Protein AF-A0A537HPZ4-F1 (afdb_monomer_lite)

Foldseek 3Di:
DDPPVNVVVVVVVVVVVLVVLVVLLVVCVVDPLVVSLVVVVVVVVVVCCVVCVVVPPPDVVCVVDPVSVVVVVVVSVVSSVLSVVSVV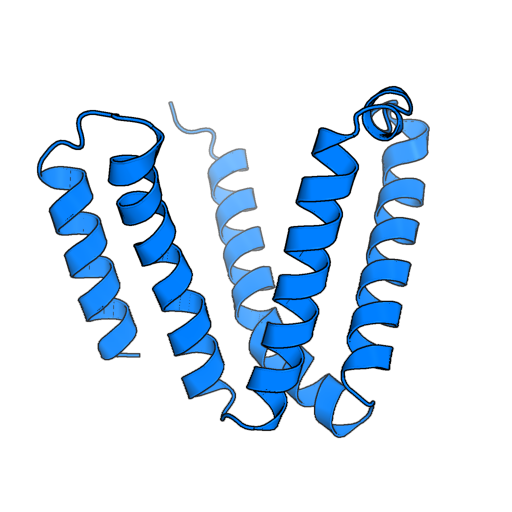DPSLVSSLVVLVVVLVVVVVCVVPVVPPDDPVVVVVSVVSNVVSVVD

pLDDT: mean 76.32, std 9.38, range [44.81, 89.31]

Sequence (135 aa):
MVDRRGLAATMLAGLLFGTSVPVIKLGLSLVPPNTFVTLRFLFASALIVFLLQGRGWVQRDLFRSRKIWIIGFINAFGYVLQFQGQLITSSSNAALIISTAALMIPVLSLAYVHEKMGMRKITGVLLGFIGITLL

Secondary structure (DSSP, 8-state):
---HHHHHHHHHHHHHHHHHHHHHHHHHTTS-HHHHHHHHHHHHHHHHHHHHGGGT---GGGGG-HHHHHHHHHHHHHHHHHHHHHHHS-HHHHHHHHHHHHHHHHHHHHHHH-----HHHHHHHHHHHHHHHT-

Structure (mmCIF, N/CA/C/O backbone):
data_AF-A0A537HPZ4-F1
#
_entry.id   AF-A0A537HPZ4-F1
#
loop_
_atom_site.group_PDB
_atom_site.id
_atom_site.type_symbol
_atom_site.label_atom_id
_atom_site.label_alt_id
_atom_site.label_comp_id
_atom_site.label_asym_id
_atom_site.label_entity_id
_atom_site.label_seq_id
_atom_site.pdbx_PDB_ins_code
_atom_site.Cartn_x
_atom_site.Cartn_y
_atom_site.Cartn_z
_atom_site.occupancy
_atom_site.B_iso_or_equiv
_atom_site.auth_seq_id
_atom_site.auth_comp_id
_atom_site.auth_asym_id
_atom_site.auth_atom_id
_atom_site.pdbx_PDB_model_num
ATOM 1 N N . MET A 1 1 ? -12.696 -11.797 23.749 1.00 44.81 1 MET A N 1
ATOM 2 C CA . MET A 1 1 ? -12.342 -13.151 23.270 1.00 44.81 1 MET A CA 1
ATOM 3 C C . MET A 1 1 ? -11.972 -13.030 21.802 1.00 44.81 1 MET A C 1
ATOM 5 O O . MET A 1 1 ? -12.798 -12.558 21.037 1.00 44.81 1 MET A O 1
ATOM 9 N N . VAL A 1 2 ? -10.724 -13.320 21.429 1.00 53.94 2 VAL A N 1
ATOM 10 C CA . VAL A 1 2 ? -10.270 -13.215 20.031 1.00 53.94 2 VAL A CA 1
ATOM 11 C C . VAL A 1 2 ? -10.859 -14.394 19.253 1.00 53.94 2 VAL A C 1
ATOM 13 O O . VAL A 1 2 ? -10.614 -15.544 19.612 1.00 53.94 2 VAL A O 1
ATOM 16 N N . ASP A 1 3 ? -11.674 -14.118 18.234 1.00 74.44 3 ASP A N 1
ATOM 17 C CA . ASP A 1 3 ? -12.297 -15.148 17.400 1.00 74.44 3 ASP A CA 1
ATOM 18 C C . ASP A 1 3 ? -11.212 -15.905 16.608 1.00 74.44 3 ASP A C 1
ATOM 20 O O . ASP A 1 3 ? -10.434 -15.303 15.860 1.00 74.44 3 ASP A O 1
ATOM 24 N N . ARG A 1 4 ? -11.141 -17.236 16.771 1.00 74.12 4 ARG A N 1
ATOM 25 C CA . ARG A 1 4 ? -10.148 -18.103 16.105 1.00 74.12 4 ARG A CA 1
ATOM 26 C C . ARG A 1 4 ? -10.206 -17.973 14.579 1.00 74.12 4 ARG A C 1
ATOM 28 O O . ARG A 1 4 ? -9.177 -18.106 13.920 1.00 74.12 4 ARG A O 1
ATOM 35 N N . ARG A 1 5 ? -11.384 -17.661 14.022 1.00 75.56 5 ARG A N 1
ATOM 36 C CA . ARG A 1 5 ? -11.569 -17.408 12.582 1.00 75.56 5 ARG A CA 1
ATOM 37 C C . ARG A 1 5 ? -10.894 -16.112 12.135 1.00 75.56 5 ARG A C 1
ATOM 39 O O . ARG A 1 5 ? -10.276 -16.086 11.074 1.00 75.56 5 ARG A O 1
ATOM 46 N N . GLY A 1 6 ? -10.954 -15.066 12.962 1.00 77.38 6 GLY A N 1
ATOM 47 C CA . GLY A 1 6 ? -10.281 -13.792 12.701 1.00 77.38 6 GLY A CA 1
ATOM 48 C C . GLY A 1 6 ? -8.758 -13.922 12.743 1.00 77.38 6 GLY A C 1
ATOM 49 O O . GLY A 1 6 ? -8.067 -13.382 11.880 1.00 77.38 6 GLY A O 1
ATOM 50 N N . LEU A 1 7 ? -8.235 -14.707 13.690 1.00 79.19 7 LEU A N 1
ATOM 51 C CA . LEU A 1 7 ? -6.805 -15.030 13.777 1.00 79.19 7 LEU A CA 1
ATOM 52 C C . LEU A 1 7 ? -6.305 -15.739 12.511 1.00 79.19 7 LEU A C 1
ATOM 54 O O . LEU A 1 7 ? -5.349 -15.277 11.891 1.00 79.19 7 LEU A O 1
ATOM 58 N N . ALA A 1 8 ? -6.994 -16.799 12.078 1.00 81.00 8 ALA A N 1
ATOM 59 C CA . ALA A 1 8 ? -6.631 -17.539 10.869 1.00 81.00 8 ALA A CA 1
ATOM 60 C C . ALA A 1 8 ? -6.689 -16.663 9.605 1.00 81.00 8 ALA A C 1
ATOM 62 O O . ALA A 1 8 ? -5.763 -16.685 8.795 1.00 81.00 8 ALA A O 1
ATOM 63 N N . ALA A 1 9 ? -7.735 -15.842 9.460 1.00 81.44 9 ALA A N 1
ATOM 64 C CA . ALA A 1 9 ? -7.865 -14.913 8.338 1.00 81.44 9 ALA A CA 1
ATOM 65 C C . ALA A 1 9 ? -6.722 -13.885 8.297 1.00 81.44 9 ALA A C 1
ATOM 67 O O . ALA A 1 9 ? -6.192 -13.590 7.228 1.00 81.44 9 ALA A O 1
ATOM 68 N N . THR A 1 10 ? -6.302 -13.381 9.460 1.00 80.06 10 THR A N 1
ATOM 69 C CA . THR A 1 10 ? -5.210 -12.403 9.561 1.00 80.06 10 THR A CA 1
ATOM 70 C C . THR A 1 10 ? -3.857 -13.037 9.231 1.00 80.06 10 THR A C 1
ATOM 72 O O . THR A 1 10 ? -3.051 -12.433 8.528 1.00 80.06 10 THR A O 1
ATOM 75 N N . MET A 1 11 ? -3.617 -14.278 9.671 1.00 80.31 11 MET A N 1
ATOM 76 C CA . MET A 1 11 ? -2.400 -15.023 9.324 1.00 80.31 11 MET A CA 1
ATOM 77 C C . MET A 1 11 ? -2.318 -15.303 7.819 1.00 80.31 11 MET A C 1
ATOM 79 O O . MET A 1 11 ? -1.277 -15.068 7.207 1.00 80.31 11 MET A O 1
ATOM 83 N N . LEU A 1 12 ? -3.424 -15.737 7.205 1.00 83.81 12 LEU A N 1
ATOM 84 C CA . LEU A 1 12 ? -3.507 -15.936 5.756 1.00 83.81 12 LEU A CA 1
ATOM 85 C C . LEU A 1 12 ? -3.271 -14.632 4.991 1.00 83.81 12 LEU A C 1
ATOM 87 O O . LEU A 1 12 ? -2.500 -14.619 4.035 1.00 83.81 12 LEU A O 1
ATOM 91 N N . ALA A 1 13 ? -3.879 -13.529 5.431 1.00 81.56 13 ALA A N 1
ATOM 92 C CA . ALA A 1 13 ? -3.652 -12.219 4.832 1.00 81.56 13 ALA A CA 1
ATOM 93 C C . ALA A 1 13 ? -2.175 -11.801 4.924 1.00 81.56 13 ALA A C 1
ATOM 95 O O . ALA A 1 13 ? -1.622 -11.317 3.940 1.00 81.56 13 ALA A O 1
ATOM 96 N N . GLY A 1 14 ? -1.520 -12.042 6.064 1.00 79.12 14 GLY A N 1
ATOM 97 C CA . GLY A 1 14 ? -0.093 -11.772 6.248 1.00 79.12 14 GLY A CA 1
ATOM 98 C C . GLY A 1 14 ? 0.797 -12.579 5.298 1.00 79.12 14 GLY A C 1
ATOM 99 O O . GLY A 1 14 ? 1.679 -12.011 4.656 1.00 79.12 14 GLY A O 1
ATOM 100 N N . LEU A 1 15 ? 0.528 -13.879 5.141 1.00 81.44 15 LEU A N 1
ATOM 101 C CA . LEU A 1 15 ? 1.260 -14.750 4.212 1.00 81.44 15 LEU A CA 1
ATOM 102 C C . LEU A 1 15 ? 1.076 -14.322 2.750 1.00 81.44 15 LEU A C 1
ATOM 104 O O . LEU A 1 15 ? 2.049 -14.216 1.998 1.00 81.44 15 LEU A O 1
ATOM 108 N N . LEU A 1 16 ? -0.163 -14.032 2.348 1.00 81.94 16 LEU A N 1
ATOM 109 C CA . LEU A 1 16 ? -0.479 -13.533 1.007 1.00 81.94 16 LEU A CA 1
ATOM 110 C C . LEU A 1 16 ? 0.180 -12.174 0.740 1.00 81.94 16 LEU A C 1
ATOM 112 O O . LEU A 1 16 ? 0.691 -11.932 -0.352 1.00 81.94 16 LEU A O 1
ATOM 116 N N . PHE A 1 17 ? 0.212 -11.288 1.737 1.00 79.44 17 PHE A N 1
ATOM 117 C CA . PHE A 1 17 ? 0.853 -9.986 1.597 1.00 79.44 17 PHE A CA 1
ATOM 118 C C . PHE A 1 17 ? 2.377 -10.108 1.473 1.00 79.44 17 PHE A C 1
ATOM 120 O O . PHE A 1 17 ? 2.954 -9.533 0.550 1.00 79.44 17 PHE A O 1
ATOM 127 N N . GLY A 1 18 ? 3.027 -10.902 2.330 1.00 75.81 18 GLY A N 1
ATOM 128 C CA . GLY A 1 18 ? 4.481 -11.097 2.304 1.00 75.81 18 GLY A CA 1
ATOM 129 C C . GLY A 1 18 ? 4.979 -11.750 1.011 1.00 75.81 18 GLY A C 1
ATOM 130 O O . GLY A 1 18 ? 5.962 -11.302 0.425 1.00 75.81 18 GLY A O 1
ATOM 131 N N . THR A 1 19 ? 4.256 -12.750 0.501 1.00 80.62 19 THR A N 1
ATOM 132 C CA . THR A 1 19 ? 4.581 -13.398 -0.786 1.00 80.62 19 THR A CA 1
ATOM 133 C C . THR A 1 19 ? 4.342 -12.495 -1.993 1.00 80.62 19 THR A C 1
ATOM 135 O O . THR A 1 19 ? 4.947 -12.700 -3.046 1.00 80.62 19 THR A O 1
ATOM 138 N N . SER A 1 20 ? 3.514 -11.457 -1.858 1.00 80.81 20 SER A N 1
ATOM 139 C CA . SER A 1 20 ? 3.221 -10.562 -2.974 1.00 80.81 20 SER A CA 1
ATOM 140 C C . SER A 1 20 ? 4.436 -9.744 -3.417 1.00 80.81 20 SER A C 1
ATOM 142 O O . SER A 1 20 ? 4.567 -9.494 -4.610 1.00 80.81 20 SER A O 1
ATOM 144 N N . VAL A 1 21 ? 5.351 -9.371 -2.514 1.00 78.50 21 VAL A N 1
ATOM 145 C CA . VAL A 1 21 ? 6.516 -8.527 -2.844 1.00 78.50 21 VAL A CA 1
ATOM 146 C C . VAL A 1 21 ? 7.492 -9.235 -3.806 1.00 78.50 21 VAL A C 1
ATOM 148 O O . VAL A 1 21 ? 7.792 -8.661 -4.857 1.00 78.50 21 VAL A O 1
ATOM 151 N N . PRO A 1 22 ? 7.931 -10.486 -3.548 1.00 80.44 22 PRO A N 1
ATOM 152 C CA . PRO A 1 22 ? 8.710 -11.260 -4.519 1.00 80.44 22 PRO A CA 1
ATOM 153 C C . PRO A 1 22 ? 7.971 -11.512 -5.838 1.00 80.44 22 PRO A C 1
ATOM 155 O O . PRO A 1 22 ? 8.566 -11.419 -6.907 1.00 80.44 22 PRO A O 1
ATOM 158 N N . VAL A 1 23 ? 6.667 -11.805 -5.783 1.00 83.50 23 VAL A N 1
ATOM 159 C CA . VAL A 1 23 ? 5.863 -12.082 -6.985 1.00 83.50 23 VAL A CA 1
ATOM 160 C C . VAL A 1 23 ? 5.714 -10.836 -7.858 1.00 83.50 23 VAL A C 1
ATOM 162 O O . VAL A 1 23 ? 5.819 -10.935 -9.078 1.00 83.50 23 VAL A O 1
ATOM 165 N N . ILE A 1 24 ? 5.522 -9.655 -7.261 1.00 82.88 24 ILE A N 1
ATOM 166 C CA . ILE A 1 24 ? 5.497 -8.385 -7.999 1.00 82.88 24 ILE A CA 1
ATOM 167 C C . ILE A 1 24 ? 6.829 -8.186 -8.709 1.00 82.88 24 ILE A C 1
ATOM 169 O O . ILE A 1 24 ? 6.834 -7.927 -9.903 1.00 82.88 24 ILE A O 1
ATOM 173 N N . LYS A 1 25 ? 7.952 -8.372 -8.011 1.00 79.44 25 LYS A N 1
ATOM 174 C CA . LYS A 1 25 ? 9.291 -8.254 -8.599 1.00 79.44 25 LYS A CA 1
ATOM 175 C C . LYS A 1 25 ? 9.475 -9.166 -9.823 1.00 79.44 25 LYS A C 1
ATOM 177 O O . LYS A 1 25 ? 9.988 -8.709 -10.840 1.00 79.44 25 LYS A O 1
ATOM 182 N N . LEU A 1 26 ? 9.016 -10.416 -9.748 1.00 84.06 26 LEU A N 1
ATOM 183 C CA . LEU A 1 26 ? 9.027 -11.353 -10.882 1.00 84.06 26 LEU A CA 1
ATOM 184 C C . LEU A 1 26 ? 8.096 -10.908 -12.023 1.00 84.06 26 LEU A C 1
ATOM 186 O O . LEU A 1 26 ? 8.431 -11.042 -13.196 1.00 84.06 26 LEU A O 1
ATOM 190 N N . GLY A 1 27 ? 6.931 -10.344 -11.706 1.00 80.00 27 GLY A N 1
ATOM 191 C CA . GLY A 1 27 ? 6.035 -9.768 -12.712 1.00 80.00 27 GLY A CA 1
ATOM 192 C C . GLY A 1 27 ? 6.637 -8.538 -13.399 1.00 80.00 27 GLY A C 1
ATOM 193 O O . GLY A 1 27 ? 6.515 -8.377 -14.612 1.00 80.00 27 GLY A O 1
ATOM 194 N N . LEU A 1 28 ? 7.352 -7.708 -12.638 1.00 82.00 28 LEU A N 1
ATOM 195 C CA . LEU A 1 28 ? 8.033 -6.508 -13.120 1.00 82.00 28 LEU A CA 1
ATOM 196 C C . LEU A 1 28 ? 9.229 -6.815 -14.034 1.00 82.00 28 LEU A C 1
ATOM 198 O O . LEU A 1 28 ? 9.587 -5.962 -14.840 1.00 82.00 28 LEU A O 1
ATOM 202 N N . SER A 1 29 ? 9.830 -8.011 -13.964 1.00 79.88 29 SER A N 1
ATOM 203 C CA . SER A 1 29 ? 10.848 -8.416 -14.950 1.00 79.88 29 SER A CA 1
ATOM 204 C C . SER A 1 29 ? 10.263 -8.744 -16.327 1.00 79.88 29 SER A C 1
ATOM 206 O O . SER A 1 29 ? 11.007 -8.801 -17.299 1.00 79.88 29 SER A O 1
ATOM 208 N N . LEU A 1 30 ? 8.947 -8.963 -16.415 1.00 81.19 30 LEU A N 1
ATOM 209 C CA . LEU A 1 30 ? 8.248 -9.321 -17.654 1.00 81.19 30 LEU A CA 1
ATOM 210 C C . LEU A 1 30 ? 7.460 -8.148 -18.250 1.00 81.19 30 LEU A C 1
ATOM 212 O O . LEU A 1 30 ? 7.301 -8.068 -19.466 1.00 81.19 30 LEU A O 1
ATOM 216 N N . VAL A 1 31 ? 6.933 -7.255 -17.407 1.00 85.75 31 VAL A N 1
ATOM 217 C CA . VAL A 1 31 ? 5.998 -6.193 -17.806 1.00 85.75 31 VAL A CA 1
ATOM 218 C C . VAL A 1 31 ? 6.398 -4.861 -17.157 1.00 85.75 31 VAL A C 1
ATOM 220 O O . VAL A 1 31 ? 6.733 -4.849 -15.971 1.00 85.75 31 VAL A O 1
ATOM 223 N N . PRO A 1 32 ? 6.303 -3.718 -17.871 1.00 84.69 32 PRO A N 1
ATOM 224 C CA . PRO A 1 32 ? 6.553 -2.406 -17.282 1.00 84.69 32 PRO A CA 1
ATOM 225 C C . PRO A 1 32 ? 5.691 -2.143 -16.031 1.00 84.69 32 PRO A C 1
ATOM 227 O O . PRO A 1 32 ? 4.519 -2.537 -16.003 1.00 84.69 32 PRO A O 1
ATOM 230 N N . PRO A 1 33 ? 6.199 -1.407 -15.023 1.00 80.94 33 PRO A N 1
ATOM 231 C CA . PRO A 1 33 ? 5.520 -1.247 -13.736 1.00 80.94 33 PRO A CA 1
ATOM 232 C C . PRO A 1 33 ? 4.148 -0.621 -13.840 1.00 80.94 33 PRO A C 1
ATOM 234 O O . PRO A 1 33 ? 3.217 -1.082 -13.191 1.00 80.94 33 PRO A O 1
ATOM 237 N N . ASN A 1 34 ? 4.008 0.406 -14.676 1.00 82.00 34 ASN A N 1
ATOM 238 C CA . ASN A 1 34 ? 2.744 1.114 -14.826 1.00 82.00 34 ASN A CA 1
ATOM 239 C C . ASN A 1 34 ? 1.666 0.164 -15.357 1.00 82.00 34 ASN A C 1
ATOM 241 O O . ASN A 1 34 ? 0.587 0.078 -14.780 1.00 82.00 34 ASN A O 1
ATOM 245 N N . THR A 1 35 ? 1.989 -0.622 -16.386 1.00 84.19 35 THR A N 1
ATOM 246 C CA . THR A 1 35 ? 1.079 -1.625 -16.951 1.00 84.19 35 THR A CA 1
ATOM 247 C C . THR A 1 35 ? 0.762 -2.719 -15.936 1.00 84.19 35 THR A C 1
ATOM 249 O O . THR A 1 35 ? -0.394 -3.109 -15.794 1.00 84.19 35 THR A O 1
ATOM 252 N N . PHE A 1 36 ? 1.761 -3.183 -15.182 1.00 85.38 36 PHE A N 1
ATOM 253 C CA . PHE A 1 36 ? 1.571 -4.208 -14.161 1.00 85.38 36 PHE A CA 1
ATOM 254 C C . PHE A 1 36 ? 0.667 -3.725 -13.011 1.00 85.38 36 PHE A C 1
ATOM 256 O O . PHE A 1 36 ? -0.259 -4.437 -12.622 1.00 85.38 36 PHE A O 1
ATOM 263 N N . VAL A 1 37 ? 0.862 -2.494 -12.515 1.00 85.75 37 VAL A N 1
ATOM 264 C CA . VAL A 1 37 ? -0.031 -1.844 -11.536 1.00 85.75 37 VAL A CA 1
ATOM 265 C C . VAL A 1 37 ? -1.444 -1.744 -12.102 1.00 85.75 37 VAL A C 1
ATOM 267 O O . VAL A 1 37 ? -2.388 -2.188 -11.451 1.00 85.75 37 VAL A O 1
ATOM 270 N N . THR A 1 38 ? -1.608 -1.205 -13.313 1.00 86.50 38 THR A N 1
ATOM 271 C CA . THR A 1 38 ? -2.928 -1.026 -13.929 1.00 86.50 38 THR A CA 1
ATOM 272 C C . THR A 1 38 ? -3.659 -2.355 -14.077 1.00 86.50 38 THR A C 1
ATOM 274 O O . THR A 1 38 ? -4.803 -2.461 -13.641 1.00 86.50 38 THR A O 1
ATOM 277 N N . LEU A 1 39 ? -3.005 -3.386 -14.619 1.00 86.69 39 LEU A N 1
ATOM 278 C CA . LEU A 1 39 ? -3.594 -4.717 -14.766 1.00 86.69 39 LEU A CA 1
ATOM 279 C C . LEU A 1 39 ? -3.961 -5.326 -13.412 1.00 86.69 39 LEU A C 1
ATOM 281 O O . LEU A 1 39 ? -5.057 -5.861 -13.261 1.00 86.69 39 LEU A O 1
ATOM 285 N N . ARG A 1 40 ? -3.087 -5.198 -12.406 1.00 84.69 40 ARG A N 1
ATOM 286 C CA . ARG A 1 40 ? -3.341 -5.697 -11.050 1.00 84.69 40 ARG A CA 1
ATOM 287 C C . ARG A 1 40 ? -4.572 -5.039 -10.429 1.00 84.69 40 ARG A C 1
ATOM 289 O O . ARG A 1 40 ? -5.430 -5.745 -9.905 1.00 84.69 40 ARG A O 1
ATOM 296 N N . PHE A 1 41 ? -4.671 -3.711 -10.477 1.00 85.44 41 PHE A N 1
ATOM 297 C CA . PHE A 1 41 ? -5.814 -2.982 -9.918 1.00 85.44 41 PHE A CA 1
ATOM 298 C C . PHE A 1 41 ? -7.102 -3.219 -10.712 1.00 85.44 41 PHE A C 1
ATOM 300 O O . PHE A 1 41 ? -8.176 -3.339 -10.120 1.00 85.44 41 PHE A O 1
ATOM 307 N N . LEU A 1 42 ? -7.011 -3.342 -12.037 1.00 88.81 42 LEU A N 1
ATOM 308 C CA . LEU A 1 42 ? -8.155 -3.648 -12.890 1.00 88.81 42 LEU A CA 1
ATOM 309 C C . LEU A 1 42 ? -8.690 -5.057 -12.612 1.00 88.81 42 LEU A C 1
ATOM 311 O O . LEU A 1 42 ? -9.886 -5.229 -12.391 1.00 88.81 42 LEU A O 1
ATOM 315 N N . PHE A 1 43 ? -7.805 -6.049 -12.510 1.00 89.31 43 PHE A N 1
ATOM 316 C CA . PHE A 1 43 ? -8.189 -7.411 -12.153 1.00 89.31 43 PHE A CA 1
ATOM 317 C C . PHE A 1 43 ? -8.773 -7.483 -10.736 1.00 89.31 43 PHE A C 1
ATOM 319 O O . PHE A 1 43 ? -9.837 -8.065 -10.532 1.00 89.31 43 PHE A O 1
ATOM 326 N N . ALA A 1 44 ? -8.123 -6.845 -9.757 1.00 86.06 44 ALA A N 1
ATOM 327 C CA . ALA A 1 44 ? -8.597 -6.822 -8.376 1.00 86.06 44 ALA A CA 1
ATOM 328 C C . ALA A 1 44 ? -9.975 -6.155 -8.247 1.00 86.06 44 ALA A C 1
ATOM 330 O O . ALA A 1 44 ? -10.855 -6.690 -7.576 1.00 86.06 44 ALA A O 1
ATOM 331 N N . SER A 1 45 ? -10.187 -5.012 -8.906 1.00 85.25 45 SER A N 1
ATOM 332 C CA . SER A 1 45 ? -11.480 -4.317 -8.884 1.00 85.25 45 SER A CA 1
ATOM 333 C C . SER A 1 45 ? -12.586 -5.135 -9.553 1.00 85.25 45 SER A C 1
ATOM 335 O O . SER A 1 45 ? -13.663 -5.270 -8.971 1.00 85.25 45 SER A O 1
ATOM 337 N N . ALA A 1 46 ? -12.317 -5.751 -10.709 1.00 87.81 46 ALA A N 1
ATOM 338 C CA . ALA A 1 46 ? -13.266 -6.635 -11.380 1.00 87.81 46 ALA A CA 1
ATOM 339 C C . ALA A 1 46 ? -13.634 -7.842 -10.506 1.00 87.81 46 ALA A C 1
ATOM 341 O O . ALA A 1 46 ? -14.815 -8.146 -10.343 1.00 87.81 46 ALA A O 1
ATOM 342 N N . LEU A 1 47 ? -12.642 -8.484 -9.881 1.00 87.50 47 LEU A N 1
ATOM 343 C CA . LEU A 1 47 ? -12.852 -9.632 -9.003 1.00 87.50 47 LEU A CA 1
ATOM 344 C C . LEU A 1 47 ? -13.683 -9.262 -7.767 1.00 87.50 47 LEU A C 1
ATOM 346 O O . LEU A 1 47 ? -14.611 -9.984 -7.410 1.00 87.50 47 LEU A O 1
ATOM 350 N N . ILE A 1 48 ? -13.392 -8.123 -7.133 1.00 84.25 48 ILE A N 1
ATOM 351 C CA . ILE A 1 48 ? -14.151 -7.630 -5.976 1.00 84.25 48 ILE A CA 1
ATOM 352 C C . ILE A 1 48 ? -15.605 -7.356 -6.364 1.00 84.25 48 ILE A C 1
ATOM 354 O O . ILE A 1 48 ? -16.513 -7.798 -5.661 1.00 84.25 48 ILE A O 1
ATOM 358 N N . VAL A 1 49 ? -15.844 -6.667 -7.484 1.00 83.69 49 VAL A N 1
ATOM 359 C CA . VAL A 1 49 ? -17.207 -6.406 -7.968 1.00 83.69 49 VAL A CA 1
ATOM 360 C C . VAL A 1 49 ? -17.922 -7.722 -8.276 1.00 83.69 49 VAL A C 1
ATOM 362 O O . VAL A 1 49 ? -19.038 -7.921 -7.808 1.00 83.69 49 VAL A O 1
ATOM 365 N N . PHE A 1 50 ? -17.269 -8.652 -8.973 1.00 86.19 50 PHE A N 1
ATOM 366 C CA . PHE A 1 50 ? -17.841 -9.952 -9.325 1.00 86.19 50 PHE A CA 1
ATOM 367 C C . PHE A 1 50 ? -18.210 -10.804 -8.099 1.00 86.19 50 PHE A C 1
ATOM 369 O O . PHE A 1 50 ? -19.288 -11.394 -8.060 1.00 86.19 50 PHE A O 1
ATOM 376 N N . LEU A 1 51 ? -17.354 -10.844 -7.073 1.00 84.31 51 LEU A N 1
ATOM 377 C CA . LEU A 1 51 ? -17.588 -11.628 -5.855 1.00 84.31 51 LEU A CA 1
ATOM 378 C C . LEU A 1 51 ? -18.601 -10.979 -4.902 1.00 84.31 51 LEU A C 1
ATOM 380 O O . LEU A 1 51 ? -19.298 -11.685 -4.170 1.00 84.31 51 LEU A O 1
ATOM 384 N N . LEU A 1 52 ? -18.670 -9.645 -4.867 1.00 80.31 52 LEU A N 1
ATOM 385 C CA . LEU A 1 52 ? -19.465 -8.906 -3.878 1.00 80.31 52 LEU A CA 1
ATOM 386 C C . LEU A 1 52 ? -20.770 -8.320 -4.426 1.00 80.31 52 LEU A C 1
ATOM 388 O O . LEU A 1 52 ? -21.611 -7.910 -3.622 1.00 80.31 52 LEU A O 1
ATOM 392 N N . GLN A 1 53 ? -20.990 -8.319 -5.747 1.00 71.12 53 GLN A N 1
ATOM 393 C CA . GLN A 1 53 ? -22.229 -7.814 -6.360 1.00 71.12 53 GLN A CA 1
ATOM 394 C C . GLN A 1 53 ? -23.487 -8.487 -5.795 1.00 71.12 53 GLN A C 1
ATOM 396 O O . GLN A 1 53 ? -24.484 -7.813 -5.561 1.00 71.12 53 GLN A O 1
ATOM 401 N N . GLY A 1 54 ? -23.428 -9.790 -5.497 1.00 69.19 54 GLY A N 1
ATOM 402 C CA . GLY A 1 54 ? -24.567 -10.556 -4.975 1.00 69.19 54 GLY A CA 1
ATOM 403 C C . GLY A 1 54 ? -24.788 -10.437 -3.465 1.00 69.19 54 GLY A C 1
ATOM 404 O O . GLY A 1 54 ? -25.778 -10.947 -2.954 1.00 69.19 54 GLY A O 1
ATOM 405 N N . ARG A 1 55 ? -23.875 -9.787 -2.730 1.00 73.62 55 ARG A N 1
ATOM 406 C CA . ARG A 1 55 ? -23.945 -9.665 -1.262 1.00 73.62 55 ARG A CA 1
ATOM 407 C C . ARG A 1 55 ? -24.424 -8.295 -0.783 1.00 73.62 55 ARG A C 1
ATOM 409 O O . ARG A 1 55 ? -24.555 -8.101 0.418 1.00 73.62 55 ARG A O 1
ATOM 416 N N . GLY A 1 56 ? -24.659 -7.340 -1.689 1.00 67.38 56 GLY A N 1
ATOM 417 C CA . GLY A 1 56 ? -25.076 -5.973 -1.340 1.00 67.38 56 GLY A CA 1
ATOM 418 C C . GLY A 1 56 ? -23.984 -5.127 -0.669 1.00 67.38 56 GLY A C 1
ATOM 419 O O . GLY A 1 56 ? -24.258 -4.043 -0.167 1.00 67.38 56 GLY A O 1
ATOM 420 N N . TRP A 1 57 ? -22.736 -5.604 -0.653 1.00 67.12 57 TRP A N 1
ATOM 421 C CA . TRP A 1 57 ? -21.608 -4.917 -0.005 1.00 67.12 57 TRP A CA 1
ATOM 422 C C . TRP A 1 57 ? -21.010 -3.804 -0.872 1.00 67.12 57 TRP A C 1
ATOM 424 O O . TRP A 1 57 ? -20.263 -2.961 -0.379 1.00 67.12 57 TRP A O 1
ATOM 434 N N . VAL A 1 58 ? -21.348 -3.769 -2.163 1.00 68.69 58 VAL A N 1
ATOM 435 C CA . VAL A 1 58 ? -20.955 -2.690 -3.073 1.00 68.69 58 VAL A CA 1
ATOM 436 C C . VAL A 1 58 ? -21.929 -1.524 -2.901 1.00 68.69 58 VAL A C 1
ATOM 438 O O . VAL A 1 58 ? -22.866 -1.349 -3.678 1.00 68.69 58 VAL A O 1
ATOM 441 N N . GLN A 1 59 ? -21.717 -0.721 -1.859 1.00 72.75 59 GLN A N 1
ATOM 442 C CA . GLN A 1 59 ? -22.499 0.494 -1.642 1.00 72.75 59 GLN A CA 1
ATOM 443 C C . GLN A 1 59 ? -22.075 1.553 -2.663 1.00 72.75 59 GLN A C 1
ATOM 445 O O . GLN A 1 59 ? -20.984 2.118 -2.586 1.00 72.75 59 GLN A O 1
ATOM 450 N N . ARG A 1 60 ? -22.938 1.826 -3.645 1.00 71.50 60 ARG A N 1
ATOM 451 C CA . ARG A 1 60 ? -22.674 2.829 -4.691 1.00 71.50 60 ARG A CA 1
ATOM 452 C C . ARG A 1 60 ? -22.555 4.246 -4.117 1.00 71.50 60 ARG A C 1
ATOM 454 O O . ARG A 1 60 ? -21.836 5.064 -4.683 1.00 71.50 60 ARG A O 1
ATOM 461 N N . ASP A 1 61 ? -23.161 4.501 -2.961 1.00 76.00 61 ASP A N 1
ATOM 462 C CA . ASP A 1 61 ? -23.116 5.796 -2.272 1.00 76.00 61 ASP A CA 1
ATOM 463 C C . ASP A 1 61 ? -21.706 6.189 -1.813 1.00 76.00 61 ASP A C 1
ATOM 465 O O . ASP A 1 61 ? -21.364 7.373 -1.787 1.00 76.00 61 ASP A O 1
ATOM 469 N N . LEU A 1 62 ? -20.840 5.204 -1.544 1.00 72.69 62 LEU A N 1
ATOM 470 C CA . LEU A 1 62 ? -19.427 5.428 -1.224 1.00 72.69 62 LEU A CA 1
ATOM 471 C C . LEU A 1 62 ? -18.697 6.146 -2.374 1.00 72.69 62 LEU A C 1
ATOM 473 O O . LEU A 1 62 ? -17.885 7.039 -2.135 1.00 72.69 62 LEU A O 1
ATOM 477 N N . PHE A 1 63 ? -19.040 5.852 -3.631 1.00 76.69 63 PHE A N 1
ATOM 478 C CA . PHE A 1 63 ? -18.434 6.518 -4.792 1.00 76.69 63 PHE A CA 1
ATOM 479 C C . PHE A 1 63 ? -18.828 7.993 -4.918 1.00 76.69 63 PHE A C 1
ATOM 481 O O . PHE A 1 63 ? -18.176 8.742 -5.644 1.00 76.69 63 PHE A O 1
ATOM 488 N N . ARG A 1 64 ? -19.866 8.440 -4.206 1.00 78.06 64 ARG A N 1
ATOM 489 C CA . ARG A 1 64 ? -20.298 9.842 -4.204 1.00 78.06 64 ARG A CA 1
ATOM 490 C C . ARG A 1 64 ? -19.455 10.709 -3.267 1.00 78.06 64 ARG A C 1
ATOM 492 O O . ARG A 1 64 ? -19.423 11.929 -3.406 1.00 78.06 64 ARG A O 1
ATOM 499 N N . SER A 1 65 ? -18.745 10.094 -2.322 1.00 84.94 65 SER A N 1
ATOM 500 C CA . SER A 1 65 ? -17.904 10.805 -1.365 1.00 84.94 65 SER A CA 1
ATOM 501 C C . SER A 1 65 ? -16.571 11.216 -1.986 1.00 84.94 65 SER A C 1
ATOM 503 O O . SER A 1 65 ? -15.742 10.379 -2.347 1.00 84.94 65 SER A O 1
ATOM 505 N N . ARG A 1 66 ? -16.295 12.526 -2.012 1.00 86.94 66 ARG A N 1
ATOM 506 C CA . ARG A 1 66 ? -14.995 13.065 -2.450 1.00 86.94 66 ARG A CA 1
ATOM 507 C C . ARG A 1 66 ? -13.819 12.500 -1.643 1.00 86.94 66 ARG A C 1
ATOM 509 O O . ARG A 1 66 ? -12.732 12.328 -2.184 1.00 86.94 66 ARG A O 1
ATOM 516 N N . LYS A 1 67 ? -14.037 12.166 -0.366 1.00 84.56 67 LYS A N 1
ATOM 517 C CA . LYS A 1 67 ? -13.003 11.588 0.509 1.00 84.56 67 LYS A CA 1
ATOM 518 C C . LYS A 1 67 ? -12.512 10.235 -0.008 1.00 84.56 67 LYS A C 1
ATOM 520 O O . LYS A 1 67 ? -11.322 9.958 0.071 1.00 84.56 67 LYS A O 1
ATOM 525 N N . ILE A 1 68 ? -13.405 9.421 -0.570 1.00 85.69 68 ILE A N 1
ATOM 526 C CA . ILE A 1 68 ? -13.064 8.082 -1.066 1.00 85.69 68 ILE A CA 1
ATOM 527 C C . ILE A 1 68 ? -12.214 8.175 -2.327 1.00 85.69 68 ILE A C 1
ATOM 529 O O . ILE A 1 68 ? -11.217 7.467 -2.436 1.00 85.69 68 ILE A O 1
ATOM 533 N N . TRP A 1 69 ? -12.527 9.118 -3.215 1.00 85.94 69 TRP A N 1
ATOM 534 C CA . TRP A 1 69 ? -11.679 9.414 -4.368 1.00 85.94 69 TRP A CA 1
ATOM 535 C C . TRP A 1 69 ? -10.290 9.907 -3.965 1.00 85.94 69 TRP A C 1
ATOM 537 O O . TRP A 1 69 ? -9.304 9.451 -4.534 1.00 85.94 69 TRP A O 1
ATOM 547 N N . ILE A 1 70 ? -10.191 10.778 -2.954 1.00 88.69 70 ILE A N 1
ATOM 548 C CA . ILE A 1 70 ? -8.895 11.260 -2.450 1.00 88.69 70 ILE A CA 1
ATOM 549 C C . ILE A 1 70 ? -8.075 10.105 -1.863 1.00 88.69 70 ILE A C 1
ATOM 551 O O . ILE A 1 70 ? -6.915 9.936 -2.227 1.00 88.69 70 ILE A O 1
ATOM 555 N N . ILE A 1 71 ? -8.670 9.284 -0.992 1.00 86.06 71 ILE A N 1
ATOM 556 C CA . ILE A 1 71 ? -7.982 8.137 -0.381 1.00 86.06 71 ILE A CA 1
ATOM 557 C C . ILE A 1 71 ? -7.558 7.129 -1.454 1.00 86.06 71 ILE A C 1
ATOM 559 O O . ILE A 1 71 ? -6.421 6.663 -1.440 1.00 86.06 71 ILE A O 1
ATOM 563 N N . GLY A 1 72 ? -8.445 6.824 -2.405 1.00 86.62 72 GLY A N 1
ATOM 564 C CA . GLY A 1 72 ? -8.153 5.933 -3.526 1.00 86.62 72 GLY A CA 1
ATOM 565 C C . GLY A 1 72 ? -7.014 6.454 -4.399 1.00 86.62 72 GLY A C 1
ATOM 566 O O . GLY A 1 72 ? -6.112 5.693 -4.736 1.00 86.62 72 GLY A O 1
ATOM 567 N N . PHE A 1 73 ? -7.003 7.755 -4.700 1.00 88.31 73 PHE A N 1
ATOM 568 C CA . PHE A 1 73 ? -5.930 8.391 -5.462 1.00 88.31 73 PHE A CA 1
ATOM 569 C C . PHE A 1 73 ? -4.590 8.344 -4.722 1.00 88.31 73 PHE A C 1
ATOM 571 O O . PHE A 1 73 ? -3.597 7.919 -5.303 1.00 88.31 73 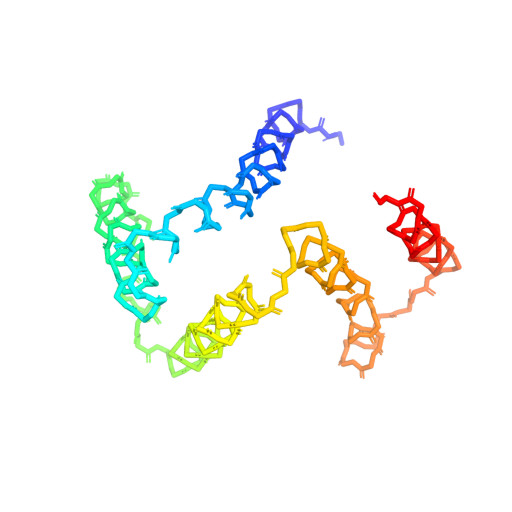PHE A O 1
ATOM 578 N N . ILE A 1 74 ? -4.557 8.717 -3.437 1.00 88.19 74 ILE A N 1
ATOM 579 C CA . ILE A 1 74 ? -3.339 8.648 -2.611 1.00 88.19 74 ILE A CA 1
ATOM 580 C C . ILE A 1 74 ? -2.806 7.213 -2.569 1.00 88.19 74 ILE A C 1
ATOM 582 O O . ILE A 1 74 ? -1.604 6.992 -2.701 1.00 88.19 74 ILE A O 1
ATOM 586 N N . ASN A 1 75 ? -3.698 6.230 -2.426 1.00 87.88 75 ASN A N 1
ATOM 587 C CA . ASN A 1 75 ? -3.324 4.822 -2.397 1.00 87.88 75 ASN A CA 1
ATOM 588 C C . ASN A 1 75 ? -2.745 4.358 -3.742 1.00 87.88 75 ASN A C 1
ATOM 590 O O . ASN A 1 75 ? -1.654 3.791 -3.773 1.00 87.88 75 ASN A O 1
ATOM 594 N N . ALA A 1 76 ? -3.426 4.657 -4.852 1.00 85.00 76 ALA A N 1
ATOM 595 C CA . ALA A 1 76 ? -2.958 4.323 -6.194 1.00 85.00 76 ALA A CA 1
ATOM 596 C C . ALA A 1 76 ? -1.602 4.976 -6.496 1.00 85.00 76 ALA A C 1
ATOM 598 O O . ALA A 1 76 ? -0.681 4.307 -6.962 1.00 85.00 76 ALA A O 1
ATOM 599 N N . PHE A 1 77 ? -1.453 6.260 -6.166 1.00 87.69 77 PHE A N 1
ATOM 600 C CA . PHE A 1 77 ? -0.205 6.996 -6.334 1.00 87.69 77 PHE A CA 1
ATOM 601 C C . PHE A 1 77 ? 0.937 6.377 -5.515 1.00 87.69 77 PHE A C 1
ATOM 603 O O . PHE A 1 77 ? 2.027 6.153 -6.043 1.00 87.69 77 PHE A O 1
ATOM 610 N N . GLY A 1 78 ? 0.670 6.009 -4.258 1.00 87.06 78 GLY A N 1
ATOM 611 C CA . GLY A 1 78 ? 1.627 5.307 -3.404 1.00 87.06 78 GLY A CA 1
ATOM 612 C C . GLY A 1 78 ? 2.075 3.960 -3.980 1.00 87.06 78 GLY A C 1
ATOM 613 O O . GLY A 1 78 ? 3.265 3.654 -3.960 1.00 87.06 78 GLY A O 1
ATOM 614 N N . TYR A 1 79 ? 1.157 3.175 -4.553 1.00 85.00 79 TYR A N 1
ATOM 615 C CA . TYR A 1 79 ? 1.499 1.898 -5.191 1.00 85.00 79 TYR A CA 1
ATOM 616 C C . TYR A 1 79 ? 2.316 2.063 -6.476 1.00 85.00 79 TYR A C 1
ATOM 618 O O . TYR A 1 79 ? 3.234 1.278 -6.710 1.00 85.00 79 TYR A O 1
ATOM 626 N N . VAL A 1 80 ? 2.034 3.087 -7.289 1.00 86.81 80 VAL A N 1
ATOM 627 C CA . VAL A 1 80 ? 2.853 3.398 -8.474 1.00 86.81 80 VAL A CA 1
ATOM 628 C C . VAL A 1 80 ? 4.289 3.713 -8.054 1.00 86.81 80 VAL A C 1
ATOM 630 O O . VAL A 1 80 ? 5.224 3.105 -8.572 1.00 86.81 80 VAL A O 1
ATOM 633 N N . LEU A 1 81 ? 4.468 4.599 -7.070 1.00 85.56 81 LEU A N 1
ATOM 634 C CA . LEU A 1 81 ? 5.782 4.921 -6.504 1.00 85.56 81 LEU A CA 1
ATOM 635 C C . LEU A 1 81 ? 6.478 3.682 -5.930 1.00 85.56 81 LEU A C 1
ATOM 637 O O . LEU A 1 81 ? 7.665 3.478 -6.173 1.00 85.56 81 LEU A O 1
ATOM 641 N N . GLN A 1 82 ? 5.742 2.829 -5.213 1.00 83.94 82 GLN A N 1
ATOM 642 C CA . GLN A 1 82 ? 6.278 1.590 -4.655 1.00 83.94 82 GLN A CA 1
ATOM 643 C C . GLN A 1 82 ? 6.802 0.650 -5.748 1.00 83.94 82 GLN A C 1
ATOM 645 O O . GLN A 1 82 ? 7.902 0.120 -5.612 1.00 83.94 82 GLN A O 1
ATOM 650 N N . PHE A 1 83 ? 6.050 0.440 -6.831 1.00 84.56 83 PHE A N 1
ATOM 651 C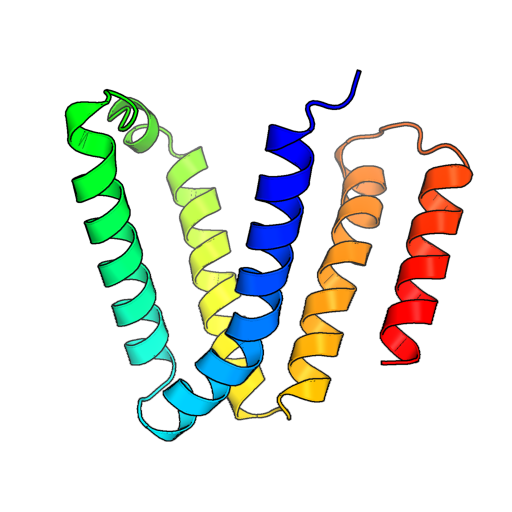 CA . PHE A 1 83 ? 6.445 -0.499 -7.889 1.00 84.56 83 PHE A CA 1
ATOM 652 C C . PHE A 1 83 ? 7.618 0.050 -8.709 1.00 84.56 83 PHE A C 1
ATOM 654 O O . PHE A 1 83 ? 8.510 -0.706 -9.090 1.00 84.56 83 PHE A O 1
ATOM 661 N N . GLN A 1 84 ? 7.672 1.368 -8.915 1.00 84.81 84 GLN A N 1
ATOM 662 C CA . GLN A 1 84 ? 8.843 2.032 -9.494 1.00 84.81 84 GLN A CA 1
ATOM 663 C C . GLN A 1 84 ? 10.075 1.889 -8.583 1.00 84.81 84 GLN A C 1
ATOM 665 O O . GLN A 1 84 ? 11.153 1.526 -9.047 1.00 84.81 84 GLN A O 1
ATOM 670 N N . GLY A 1 85 ? 9.910 2.065 -7.268 1.00 82.56 85 GLY A N 1
ATOM 671 C CA . GLY A 1 85 ? 10.965 1.825 -6.279 1.00 82.56 85 GLY A CA 1
ATOM 672 C C . GLY A 1 85 ? 11.462 0.372 -6.255 1.00 82.56 85 GLY A C 1
ATOM 673 O O . GLY A 1 85 ? 12.655 0.124 -6.091 1.00 82.56 85 GLY A O 1
ATOM 674 N N . GLN A 1 86 ? 10.568 -0.596 -6.477 1.00 81.75 86 GLN A N 1
ATOM 675 C CA . GLN A 1 86 ? 10.893 -2.026 -6.549 1.00 81.75 86 GLN A CA 1
ATOM 676 C C . GLN A 1 86 ? 11.709 -2.422 -7.786 1.00 81.75 86 GLN A C 1
ATOM 678 O O . GLN A 1 86 ? 12.430 -3.425 -7.733 1.00 81.75 86 GLN A O 1
ATOM 683 N N . LEU A 1 87 ? 11.634 -1.659 -8.884 1.00 79.88 87 LEU A N 1
ATOM 684 C CA . LEU A 1 87 ? 12.511 -1.876 -10.038 1.00 79.88 87 LEU A CA 1
ATOM 685 C C . LEU A 1 87 ? 13.967 -1.555 -9.707 1.00 79.88 87 LEU A C 1
ATOM 687 O O . LEU A 1 87 ? 14.860 -2.334 -10.026 1.00 79.88 87 LEU A O 1
ATOM 691 N N . ILE A 1 88 ? 14.195 -0.415 -9.057 1.00 80.19 88 ILE A N 1
ATOM 692 C CA . ILE A 1 88 ? 15.539 0.119 -8.795 1.00 80.19 88 ILE A CA 1
ATOM 693 C C . ILE A 1 88 ? 16.202 -0.486 -7.547 1.00 80.19 88 ILE A C 1
ATOM 695 O O . 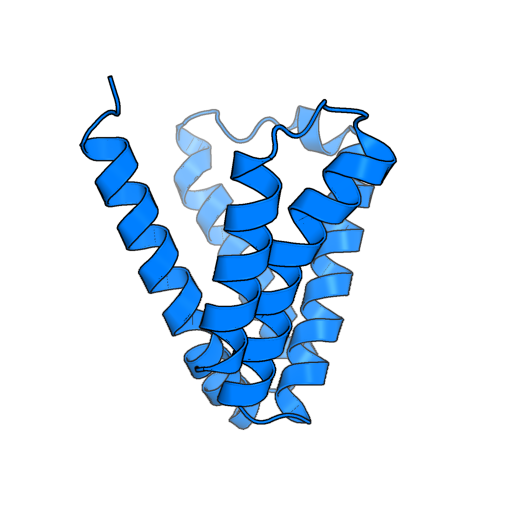ILE A 1 88 ? 17.366 -0.215 -7.272 1.00 80.19 88 ILE A O 1
ATOM 699 N N . THR A 1 89 ? 15.477 -1.309 -6.787 1.00 81.62 89 THR A N 1
ATOM 700 C CA . THR A 1 89 ? 15.887 -1.821 -5.470 1.00 81.62 89 THR A CA 1
ATOM 701 C C . THR A 1 89 ? 15.719 -3.337 -5.403 1.00 81.62 89 THR A C 1
ATOM 703 O O . THR A 1 89 ? 14.784 -3.864 -5.992 1.00 81.62 89 THR A O 1
ATOM 706 N N . SER A 1 90 ? 16.566 -4.084 -4.683 1.00 78.06 90 SER A N 1
ATOM 707 C CA . SER A 1 90 ? 16.405 -5.543 -4.500 1.00 78.06 90 SER A CA 1
ATOM 708 C C . SER A 1 90 ? 15.073 -5.909 -3.813 1.00 78.06 90 SER A C 1
ATOM 710 O O . SER A 1 90 ? 14.490 -5.090 -3.104 1.00 78.06 90 SER A O 1
ATOM 712 N N . SER A 1 91 ? 14.567 -7.135 -4.014 1.00 72.62 91 SER A N 1
ATOM 713 C CA . SER A 1 91 ? 13.319 -7.589 -3.366 1.00 72.62 91 SER A CA 1
ATOM 714 C C . SER A 1 91 ? 13.400 -7.480 -1.842 1.00 72.62 91 SER A C 1
ATOM 716 O O . SER A 1 91 ? 12.432 -7.065 -1.211 1.00 72.62 91 SER A O 1
ATOM 718 N N . SER A 1 92 ? 14.568 -7.798 -1.275 1.00 73.25 92 SER A N 1
ATOM 719 C CA . SER A 1 92 ? 14.840 -7.696 0.159 1.00 73.25 92 SER A CA 1
ATOM 720 C C . SER A 1 92 ? 14.796 -6.245 0.632 1.00 73.25 92 SER A C 1
ATOM 722 O O . SER A 1 92 ? 14.028 -5.920 1.530 1.00 73.25 92 SER A O 1
ATOM 724 N N . ASN A 1 93 ? 15.510 -5.335 -0.038 1.00 76.31 93 ASN A N 1
ATOM 725 C CA . ASN A 1 93 ? 15.520 -3.920 0.340 1.00 76.31 93 ASN A CA 1
ATOM 726 C C . ASN A 1 93 ? 14.129 -3.281 0.186 1.00 76.31 93 ASN A C 1
ATOM 728 O O . ASN A 1 93 ? 13.720 -2.475 1.016 1.00 76.31 93 ASN A O 1
ATOM 732 N N . ALA A 1 94 ? 13.362 -3.668 -0.837 1.00 78.38 94 ALA A N 1
ATOM 733 C CA . ALA A 1 94 ? 11.991 -3.201 -0.994 1.00 78.38 94 ALA A CA 1
ATOM 734 C C . ALA A 1 94 ? 11.071 -3.725 0.119 1.00 78.38 94 ALA A C 1
ATOM 736 O O . ALA A 1 94 ? 10.273 -2.959 0.653 1.00 78.38 94 ALA A O 1
ATOM 737 N N . ALA A 1 95 ? 11.188 -5.000 0.502 1.00 72.19 95 ALA A N 1
ATOM 738 C CA . ALA A 1 95 ? 10.434 -5.565 1.620 1.00 72.19 95 ALA A CA 1
ATOM 739 C C . ALA A 1 95 ? 10.776 -4.872 2.951 1.00 72.19 95 ALA A C 1
ATOM 741 O O . ALA A 1 95 ? 9.871 -4.581 3.735 1.00 72.19 95 ALA A O 1
ATOM 742 N N . LEU A 1 96 ? 12.049 -4.529 3.170 1.00 74.50 96 LEU A N 1
ATOM 743 C CA . LEU A 1 96 ? 12.501 -3.756 4.329 1.00 74.50 96 LEU A CA 1
ATOM 744 C C . LEU A 1 96 ? 11.877 -2.355 4.364 1.00 74.50 96 LEU A C 1
ATOM 746 O O . LEU A 1 96 ? 11.283 -1.972 5.372 1.00 74.50 96 LEU A O 1
ATOM 750 N N . ILE A 1 97 ? 11.931 -1.618 3.250 1.00 76.62 97 ILE A N 1
ATOM 751 C CA . ILE A 1 97 ? 11.339 -0.273 3.134 1.00 76.62 97 ILE A CA 1
ATOM 752 C C . ILE A 1 97 ? 9.810 -0.313 3.297 1.00 76.62 97 ILE A C 1
ATOM 754 O O . ILE A 1 97 ? 9.215 0.578 3.894 1.00 76.62 97 ILE A O 1
ATOM 758 N N . ILE A 1 98 ? 9.136 -1.345 2.790 1.00 77.00 98 ILE A N 1
ATOM 759 C CA . ILE A 1 98 ? 7.688 -1.500 2.989 1.00 77.00 98 ILE A CA 1
ATOM 760 C C . ILE A 1 98 ? 7.382 -1.792 4.462 1.00 77.00 98 ILE A C 1
ATOM 762 O 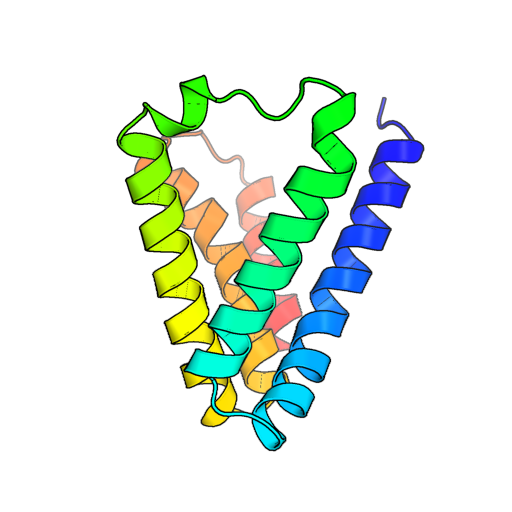O . ILE A 1 98 ? 6.411 -1.269 5.008 1.00 77.00 98 ILE A O 1
ATOM 766 N N . SER A 1 99 ? 8.219 -2.588 5.124 1.00 71.12 99 SER A N 1
ATOM 767 C CA . SER A 1 99 ? 8.023 -2.950 6.527 1.00 71.12 99 SER A CA 1
ATOM 768 C C . SER A 1 99 ? 8.218 -1.758 7.469 1.00 71.12 99 SER A C 1
ATOM 770 O O . SER A 1 99 ? 7.498 -1.646 8.461 1.00 71.12 99 SER A O 1
ATOM 772 N N . THR A 1 100 ? 9.095 -0.801 7.146 1.00 72.50 100 THR A N 1
ATOM 773 C CA . THR A 1 100 ? 9.223 0.441 7.932 1.00 72.50 100 THR A CA 1
ATOM 774 C C . THR A 1 100 ? 7.979 1.331 7.850 1.00 72.50 100 THR A C 1
ATOM 776 O O . THR A 1 100 ? 7.699 2.070 8.796 1.00 72.50 100 THR A O 1
ATOM 779 N N . ALA A 1 101 ? 7.150 1.213 6.805 1.00 70.38 101 ALA A N 1
ATOM 780 C CA . ALA A 1 101 ? 5.862 1.909 6.752 1.00 70.38 101 ALA A CA 1
ATOM 781 C C . ALA A 1 101 ? 4.913 1.473 7.888 1.00 70.38 101 ALA A C 1
ATOM 783 O O . ALA A 1 101 ? 4.166 2.302 8.409 1.00 70.38 101 ALA A O 1
ATOM 784 N N . ALA A 1 102 ? 4.983 0.216 8.350 1.00 68.44 102 ALA A N 1
ATOM 785 C CA . ALA A 1 102 ? 4.207 -0.254 9.505 1.00 68.44 102 ALA A CA 1
ATOM 786 C C . ALA A 1 102 ? 4.583 0.474 10.810 1.00 68.44 102 ALA A C 1
ATOM 788 O O . ALA A 1 102 ? 3.762 0.581 11.718 1.00 68.44 102 ALA A O 1
ATOM 789 N N . LEU A 1 103 ? 5.801 1.017 10.881 1.00 68.94 103 LEU A N 1
ATOM 790 C CA . LEU A 1 103 ? 6.311 1.812 12.001 1.00 68.94 103 LEU A CA 1
ATOM 791 C C . LEU A 1 103 ? 5.914 3.288 11.872 1.00 68.94 103 LEU A C 1
ATOM 793 O O . LEU A 1 103 ? 5.725 3.968 12.878 1.00 68.94 103 LEU A O 1
ATOM 797 N N . MET A 1 104 ? 5.718 3.779 10.645 1.00 68.69 104 MET A N 1
ATOM 798 C CA . MET A 1 104 ? 5.212 5.132 10.395 1.00 68.69 104 MET A CA 1
ATOM 799 C C . MET A 1 104 ? 3.750 5.294 10.828 1.00 68.69 104 MET A C 1
ATOM 801 O O . MET A 1 104 ? 3.385 6.362 11.306 1.00 68.69 104 MET A O 1
ATOM 805 N N . ILE A 1 105 ? 2.915 4.252 10.715 1.00 71.19 105 ILE A N 1
ATOM 806 C CA . ILE A 1 105 ? 1.496 4.283 11.126 1.00 71.19 105 ILE A CA 1
ATOM 807 C C . ILE A 1 105 ? 1.319 4.732 12.592 1.00 71.19 105 ILE A C 1
ATOM 809 O O . ILE A 1 105 ? 0.574 5.685 12.828 1.00 71.19 105 ILE A O 1
ATOM 813 N N . PRO A 1 106 ? 1.979 4.116 13.593 1.00 67.50 106 PRO A N 1
ATOM 814 C CA . PRO A 1 106 ? 1.867 4.548 14.982 1.00 67.50 106 PRO A CA 1
ATOM 815 C C . PRO A 1 106 ? 2.458 5.944 15.235 1.00 67.50 106 PRO A C 1
ATOM 817 O O . PRO A 1 106 ? 1.889 6.699 16.020 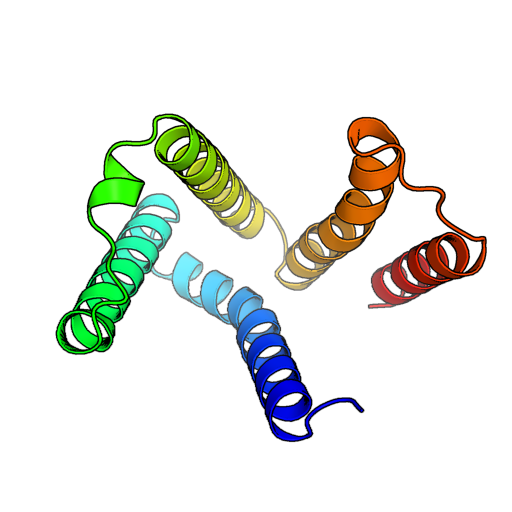1.00 67.50 106 PRO A O 1
ATOM 820 N N . VAL A 1 107 ? 3.532 6.331 14.537 1.00 69.00 107 VAL A N 1
ATOM 821 C CA . VAL A 1 107 ? 4.116 7.686 14.627 1.00 69.00 107 VAL A CA 1
ATOM 822 C C . VAL A 1 107 ? 3.152 8.747 14.081 1.00 69.00 107 VAL A C 1
ATOM 824 O O . VAL A 1 107 ? 2.910 9.766 14.725 1.00 69.00 107 VAL A O 1
ATOM 827 N N . LEU A 1 108 ? 2.531 8.491 12.929 1.00 66.56 108 LEU A N 1
ATOM 828 C CA . LEU A 1 108 ? 1.496 9.354 12.358 1.00 66.56 108 LEU A CA 1
ATOM 829 C C . LEU A 1 108 ? 0.241 9.376 13.235 1.00 66.56 108 LEU A C 1
ATOM 831 O O . LEU A 1 108 ? -0.367 10.427 13.404 1.00 66.56 108 LEU A O 1
ATOM 835 N N . SER A 1 109 ? -0.129 8.248 13.845 1.00 67.38 109 SER A N 1
ATOM 836 C CA . SER A 1 109 ? -1.254 8.178 14.782 1.00 67.38 109 SER A CA 1
ATOM 837 C C . SER A 1 109 ? -1.020 9.029 16.033 1.00 67.38 109 SER A C 1
ATOM 839 O O . SER A 1 109 ? -1.969 9.641 16.521 1.00 67.38 109 SER A O 1
ATOM 841 N N . LEU A 1 110 ? 0.215 9.095 16.540 1.00 65.38 110 LEU A N 1
ATOM 842 C CA . LEU A 1 110 ? 0.600 10.011 17.619 1.00 65.38 110 LEU A CA 1
ATOM 843 C C . LEU A 1 110 ? 0.445 11.475 17.196 1.00 65.38 110 LEU A C 1
ATOM 845 O O . LEU A 1 110 ? -0.108 12.269 17.951 1.00 65.38 110 LEU A O 1
ATOM 849 N N . ALA A 1 111 ? 0.897 11.812 15.986 1.00 63.22 111 ALA A N 1
ATOM 850 C CA . ALA A 1 111 ? 0.879 13.180 15.476 1.00 63.22 111 ALA A CA 1
ATOM 851 C C . ALA A 1 111 ? -0.529 13.684 15.105 1.00 63.22 111 ALA A C 1
ATOM 853 O O . ALA A 1 111 ? -0.835 14.853 15.318 1.00 63.22 111 ALA A O 1
ATOM 854 N N . TYR A 1 112 ? -1.386 12.823 14.544 1.00 59.47 112 TYR A N 1
ATOM 855 C CA . TYR A 1 112 ? -2.683 13.232 13.988 1.00 59.47 112 TYR A CA 1
ATOM 856 C C . TYR A 1 112 ? -3.879 12.914 14.890 1.00 59.47 112 TYR A C 1
ATOM 858 O O . TYR A 1 112 ? -4.825 13.696 14.946 1.00 59.47 112 TYR A O 1
ATOM 866 N N . VAL A 1 113 ? -3.872 11.775 15.592 1.00 61.31 113 VAL A N 1
ATOM 867 C CA . VAL A 1 113 ? -5.063 11.273 16.306 1.00 61.31 113 VAL A CA 1
ATOM 868 C C . VAL A 1 113 ? -5.040 11.640 17.796 1.00 61.31 113 VAL A C 1
ATOM 870 O O . VAL A 1 113 ? -6.056 11.508 18.467 1.00 61.31 113 VAL A O 1
ATOM 873 N N . HIS A 1 114 ? -3.921 12.159 18.324 1.00 55.69 114 HIS A N 1
ATOM 874 C CA . HIS A 1 114 ? -3.756 12.492 19.751 1.00 55.69 114 HIS A CA 1
ATOM 875 C C . HIS A 1 114 ? -4.160 11.337 20.696 1.00 55.69 114 HIS A C 1
ATOM 877 O O . HIS A 1 114 ? -4.529 11.554 21.852 1.00 55.69 114 HIS A O 1
ATOM 883 N N . GLU A 1 115 ? -4.086 10.083 20.233 1.00 55.28 115 GLU A N 1
ATOM 884 C CA . GLU A 1 115 ? -4.276 8.931 21.109 1.00 55.28 115 GLU A CA 1
ATOM 885 C C . GLU A 1 115 ? -3.102 8.848 22.089 1.00 55.28 115 GLU A C 1
ATOM 887 O O . GLU A 1 115 ? -1.939 8.798 21.680 1.00 55.28 115 GLU A O 1
ATOM 892 N N . LYS A 1 116 ? -3.395 8.767 23.394 1.00 54.50 116 LYS A N 1
ATOM 893 C CA . LYS A 1 116 ? -2.387 8.506 24.430 1.00 54.50 116 LYS A CA 1
ATOM 894 C C . LYS A 1 116 ? -1.771 7.122 24.203 1.00 54.50 116 LYS A C 1
ATOM 896 O O . LYS A 1 116 ? -2.304 6.109 24.656 1.00 54.50 116 LYS A O 1
ATOM 901 N N . MET A 1 117 ? -0.642 7.049 23.498 1.00 55.28 117 MET A N 1
ATOM 902 C CA . MET A 1 117 ? 0.110 5.801 23.394 1.00 55.28 117 MET A CA 1
ATOM 903 C C . MET A 1 117 ? 0.782 5.491 24.728 1.00 55.28 117 MET A C 1
ATOM 905 O O . MET A 1 117 ? 1.730 6.156 25.132 1.00 55.28 117 MET A O 1
ATOM 909 N N . GLY A 1 118 ? 0.308 4.450 25.411 1.00 61.16 118 GLY A N 1
ATOM 910 C CA . GLY A 1 118 ? 1.034 3.880 26.544 1.00 61.16 118 GLY A CA 1
ATOM 911 C C . GLY A 1 118 ? 2.385 3.300 26.106 1.00 61.16 118 GLY A C 1
ATOM 912 O O . GLY A 1 118 ? 2.522 2.831 24.974 1.00 61.16 118 GLY A O 1
ATOM 913 N N . MET A 1 119 ? 3.361 3.262 27.021 1.00 60.88 119 MET A N 1
ATOM 914 C CA . MET A 1 119 ? 4.744 2.800 26.776 1.00 60.88 119 MET A CA 1
ATOM 915 C C . MET A 1 119 ? 4.858 1.437 26.072 1.00 60.88 119 MET A C 1
ATOM 917 O O . MET A 1 119 ? 5.818 1.199 25.349 1.00 60.88 119 MET A O 1
ATOM 921 N N . ARG A 1 120 ? 3.846 0.569 26.203 1.00 60.59 120 ARG A N 1
ATOM 922 C CA . ARG A 1 120 ? 3.757 -0.722 25.499 1.00 60.59 120 ARG A CA 1
ATOM 923 C C . ARG A 1 120 ? 3.652 -0.600 23.971 1.00 60.59 120 ARG A C 1
ATOM 925 O O . ARG A 1 120 ? 4.182 -1.452 23.267 1.00 60.59 120 ARG A O 1
ATOM 932 N N . LYS A 1 121 ? 2.971 0.429 23.441 1.00 62.88 121 LYS A N 1
ATOM 933 C CA . LYS A 1 121 ? 2.906 0.668 21.985 1.00 62.88 121 LYS A CA 1
ATOM 934 C C . LYS A 1 121 ? 4.276 1.124 21.469 1.00 62.88 121 LYS A C 1
ATOM 936 O O . LYS A 1 121 ? 4.727 0.627 20.448 1.00 62.88 121 LYS A O 1
ATOM 941 N N . ILE A 1 122 ? 4.962 1.995 22.212 1.00 67.00 122 ILE A N 1
ATOM 942 C CA . ILE A 1 122 ? 6.289 2.521 21.851 1.00 67.00 122 ILE A CA 1
ATOM 943 C C . ILE A 1 122 ? 7.337 1.402 21.822 1.00 67.00 122 ILE A C 1
ATOM 945 O O . ILE A 1 122 ? 8.061 1.270 20.837 1.00 67.00 122 ILE A O 1
ATOM 949 N N . THR A 1 123 ? 7.385 0.548 22.850 1.00 67.12 123 THR A N 1
ATOM 950 C CA . THR A 1 123 ? 8.311 -0.594 22.860 1.00 67.12 123 THR A CA 1
ATOM 951 C C . THR A 1 123 ? 8.000 -1.601 21.759 1.00 67.12 123 THR A C 1
ATOM 953 O O . THR A 1 123 ? 8.930 -2.127 21.159 1.00 67.12 123 THR A O 1
ATOM 956 N N . GLY A 1 124 ? 6.723 -1.821 21.426 1.00 66.69 124 GLY A N 1
ATOM 957 C CA . GLY A 1 124 ? 6.323 -2.644 20.280 1.00 66.69 124 GLY A CA 1
ATOM 958 C C . GLY A 1 124 ? 6.801 -2.086 18.933 1.00 66.69 124 GLY A C 1
ATOM 959 O O . GLY A 1 124 ? 7.275 -2.849 18.096 1.00 66.69 124 GLY A O 1
ATOM 960 N N . VAL A 1 125 ? 6.744 -0.763 18.739 1.00 68.81 125 VAL A N 1
ATOM 961 C CA . VAL A 1 125 ? 7.283 -0.103 17.534 1.00 68.81 125 VAL A CA 1
ATOM 962 C C . VAL A 1 125 ? 8.802 -0.243 17.465 1.00 68.81 125 VAL A C 1
ATOM 964 O O . VAL A 1 125 ? 9.325 -0.600 16.415 1.00 68.81 125 VAL A O 1
ATOM 967 N N . LEU A 1 126 ? 9.515 -0.026 18.574 1.00 71.00 126 LEU A N 1
ATOM 968 C CA . LEU A 1 126 ? 10.974 -0.176 18.622 1.00 71.00 126 LEU A CA 1
ATOM 969 C C . LEU A 1 126 ? 11.417 -1.625 18.374 1.00 71.00 126 LEU A C 1
ATOM 971 O O . LEU A 1 126 ? 12.330 -1.856 17.587 1.00 71.00 126 LEU A O 1
ATOM 975 N N . LEU A 1 127 ? 10.739 -2.605 18.980 1.00 71.69 127 LEU A N 1
ATOM 976 C CA . LEU A 1 127 ? 10.970 -4.030 18.718 1.00 71.69 127 LEU A CA 1
ATOM 977 C C . LEU A 1 127 ? 10.682 -4.395 17.258 1.00 71.69 127 LEU A C 1
ATOM 979 O O . LEU A 1 127 ? 11.448 -5.145 16.661 1.00 71.69 127 LEU A O 1
ATOM 983 N N . GLY A 1 128 ? 9.622 -3.835 16.666 1.00 67.75 128 GLY A N 1
ATOM 984 C CA . GLY A 1 128 ? 9.340 -3.977 15.239 1.00 67.75 128 GLY A CA 1
ATOM 985 C C . GLY A 1 128 ? 10.455 -3.397 14.367 1.00 67.75 128 GLY A C 1
ATOM 986 O O . GLY A 1 128 ? 10.868 -4.039 13.407 1.00 67.75 128 GLY A O 1
ATOM 987 N N . PHE A 1 129 ? 10.993 -2.230 14.736 1.00 69.25 129 PHE A N 1
ATOM 988 C CA . PHE A 1 129 ? 12.121 -1.599 14.045 1.00 69.25 129 PHE A CA 1
ATOM 989 C C . PHE A 1 129 ? 13.363 -2.496 14.074 1.00 69.25 129 PHE A C 1
ATOM 991 O O . PHE A 1 129 ? 13.949 -2.759 13.027 1.00 69.25 129 PHE A O 1
ATOM 998 N N . ILE A 1 130 ? 13.707 -3.031 15.250 1.00 71.50 130 ILE A N 1
ATOM 999 C CA . ILE A 1 130 ? 14.836 -3.956 15.427 1.00 71.50 130 ILE A CA 1
ATOM 1000 C C . ILE A 1 130 ? 14.626 -5.235 14.607 1.00 71.50 130 ILE A C 1
ATOM 1002 O O . ILE A 1 130 ? 15.532 -5.675 13.901 1.00 71.50 130 ILE A O 1
ATOM 1006 N N . GLY A 1 131 ? 13.421 -5.810 14.653 1.00 64.56 131 GLY A N 1
ATOM 1007 C CA . GLY A 1 131 ? 13.083 -7.014 13.895 1.00 64.56 131 GLY A CA 1
ATOM 1008 C C . GLY A 1 131 ? 13.197 -6.822 12.383 1.00 64.56 131 GLY A C 1
ATOM 1009 O O . GLY A 1 131 ? 13.656 -7.725 11.696 1.00 64.56 131 GLY A O 1
ATOM 1010 N N . ILE A 1 132 ? 12.841 -5.641 11.871 1.00 64.56 132 ILE A N 1
ATOM 1011 C CA . ILE A 1 132 ? 12.988 -5.305 10.449 1.00 64.56 132 ILE A CA 1
ATOM 1012 C C . ILE A 1 132 ? 14.461 -5.111 10.086 1.00 64.56 132 ILE A C 1
ATOM 1014 O O . ILE A 1 132 ? 14.884 -5.599 9.052 1.00 64.56 132 ILE A O 1
ATOM 1018 N N . THR A 1 133 ? 15.273 -4.457 10.921 1.00 63.41 133 THR A N 1
ATOM 1019 C CA . THR A 1 133 ? 16.709 -4.275 10.625 1.00 63.41 133 THR A CA 1
ATOM 1020 C C . THR A 1 133 ? 17.527 -5.570 10.627 1.00 63.41 133 THR A C 1
ATOM 1022 O O . THR A 1 133 ? 18.622 -5.586 10.075 1.00 63.41 133 THR A O 1
ATOM 1025 N N . LEU A 1 134 ? 17.023 -6.633 11.263 1.00 62.75 134 LEU A N 1
ATOM 1026 C CA . LEU A 1 134 ? 17.665 -7.952 11.328 1.00 62.75 134 LEU A CA 1
ATOM 1027 C C . LEU A 1 134 ? 17.252 -8.898 10.182 1.00 62.75 134 LEU A C 1
ATOM 1029 O O . LEU A 1 134 ? 17.759 -10.018 10.125 1.00 62.75 134 LEU A O 1
ATOM 1033 N N . LEU A 1 135 ? 16.316 -8.473 9.328 1.00 61.22 135 LEU A N 1
ATOM 1034 C CA . LEU A 1 135 ? 15.707 -9.240 8.234 1.00 61.22 135 LEU A CA 1
ATOM 1035 C C . LEU A 1 135 ? 16.443 -9.003 6.906 1.00 61.22 135 LEU A C 1
ATOM 1037 O O . LEU A 1 135 ? 16.527 -9.966 6.112 1.00 61.22 135 LEU A O 1
#

Radius of gyration: 17.77 Å; chains: 1; bounding box: 43×31×45 Å